Protein AF-A0AB37I533-F1 (afdb_monomer_lite)

Radius of gyration: 27.36 Å; chains: 1; bounding box: 59×25×78 Å

Sequence (127 aa):
MRIVAGSWKIDPAGVNGILTSVGTEQQGLVAALGEGEFEAIFTGIGEAGGLIAEVPKALQALMENQKSNLQAVTNRVAAGTNGVANAVVSYNQGQEAMAGEFQRQMVASASSGDFSYFEANGYKNGL

Secondary structure (DSSP, 8-state):
----TT-----HHHHHHHHHHHHHHHHHHHHHHHSSHHHHHHHHHHTT-GGGTHHHHHHHHHHHHHHHHHHHHHHHHHHHHHHHHHHHHHHHHHHHHHHHHHHHHHHHHHHH---HHHHHHS-TT--

pLDDT: mean 82.14, std 13.62, range [40.28, 97.88]

Structure (mmCIF, N/CA/C/O backbone):
data_AF-A0AB37I533-F1
#
_entry.id   AF-A0AB37I533-F1
#
loop_
_atom_site.group_PDB
_atom_site.id
_atom_site.type_symbol
_atom_site.label_atom_id
_atom_site.label_alt_id
_atom_site.label_comp_id
_atom_site.label_asym_id
_atom_site.label_entity_id
_atom_site.label_seq_id
_atom_site.pdbx_PDB_ins_code
_atom_site.Cartn_x
_atom_site.Cartn_y
_atom_site.Cartn_z
_atom_site.occupancy
_atom_site.B_iso_or_equiv
_atom_site.auth_seq_id
_atom_site.auth_comp_id
_atom_site.auth_asym_id
_atom_site.auth_atom_id
_atom_site.pdbx_PDB_model_num
ATOM 1 N N . MET A 1 1 ? 10.301 -0.879 4.748 1.00 45.38 1 MET A N 1
ATOM 2 C CA . MET A 1 1 ? 11.065 -0.057 3.783 1.00 45.38 1 MET A CA 1
ATOM 3 C C . MET A 1 1 ? 12.530 -0.075 4.189 1.00 45.38 1 MET A C 1
ATOM 5 O O . MET A 1 1 ? 12.904 0.617 5.125 1.00 45.38 1 MET A O 1
ATOM 9 N N . ARG A 1 2 ? 13.345 -0.936 3.571 1.00 40.28 2 ARG A N 1
ATOM 10 C CA . ARG A 1 2 ? 14.785 -0.984 3.845 1.00 40.28 2 ARG A CA 1
ATOM 11 C C . ARG A 1 2 ? 15.470 -0.134 2.781 1.00 40.28 2 ARG A C 1
ATOM 13 O O . ARG A 1 2 ? 15.560 -0.552 1.634 1.00 40.28 2 ARG A O 1
ATOM 20 N N . ILE A 1 3 ? 15.887 1.074 3.149 1.00 41.50 3 ILE A N 1
ATOM 21 C CA . ILE A 1 3 ? 16.767 1.882 2.304 1.00 41.50 3 ILE A CA 1
ATOM 22 C C . ILE A 1 3 ? 18.150 1.233 2.407 1.00 41.50 3 ILE A C 1
ATOM 24 O O . ILE A 1 3 ? 18.857 1.418 3.394 1.00 41.50 3 ILE A O 1
ATOM 28 N N . VAL A 1 4 ? 18.506 0.396 1.438 1.00 48.31 4 VAL A N 1
ATOM 29 C CA . VAL A 1 4 ? 19.895 -0.029 1.233 1.00 48.31 4 VAL A CA 1
ATOM 30 C C . VAL A 1 4 ? 20.565 1.044 0.383 1.00 48.31 4 VAL A C 1
ATOM 32 O O . VAL A 1 4 ? 20.067 1.394 -0.686 1.00 48.31 4 VAL A O 1
ATOM 35 N N . ALA A 1 5 ? 21.651 1.622 0.896 1.00 49.47 5 ALA A N 1
ATOM 36 C CA . ALA A 1 5 ? 22.395 2.680 0.225 1.00 49.47 5 ALA A CA 1
ATOM 37 C C . ALA A 1 5 ? 22.805 2.232 -1.192 1.00 49.47 5 ALA A C 1
ATOM 39 O O . ALA A 1 5 ? 23.536 1.257 -1.338 1.00 49.47 5 ALA A O 1
ATOM 40 N N . GLY A 1 6 ? 22.314 2.936 -2.219 1.00 54.38 6 GLY A N 1
ATOM 41 C CA . GLY A 1 6 ? 22.810 2.826 -3.596 1.00 54.38 6 GLY A CA 1
ATOM 42 C C . GLY A 1 6 ? 21.766 2.677 -4.707 1.00 54.38 6 GLY A C 1
ATOM 43 O O . GLY A 1 6 ? 22.053 3.072 -5.829 1.00 54.38 6 GLY A O 1
ATOM 44 N N . SER A 1 7 ? 20.549 2.183 -4.450 1.00 60.09 7 SER A N 1
ATOM 45 C CA . SER A 1 7 ? 19.495 2.193 -5.482 1.00 60.09 7 SER A CA 1
ATOM 46 C C . SER A 1 7 ? 18.096 2.267 -4.876 1.00 60.09 7 SER A C 1
ATOM 48 O O . SER A 1 7 ? 17.754 1.530 -3.951 1.00 60.09 7 SER A O 1
ATOM 50 N N . TRP A 1 8 ? 17.276 3.185 -5.389 1.00 64.56 8 TRP A N 1
ATOM 51 C CA . TRP A 1 8 ? 15.850 3.228 -5.081 1.00 64.56 8 TRP A CA 1
ATOM 52 C C . TRP A 1 8 ? 15.154 2.117 -5.866 1.00 64.56 8 TRP A C 1
ATOM 54 O O . TRP A 1 8 ? 14.865 2.271 -7.050 1.00 64.56 8 TRP A O 1
ATOM 64 N N . LYS A 1 9 ? 14.901 0.988 -5.201 1.00 78.31 9 LYS A N 1
ATOM 65 C CA . LYS A 1 9 ? 14.130 -0.128 -5.749 1.00 78.31 9 LYS A CA 1
ATOM 66 C C . LYS A 1 9 ? 13.001 -0.492 -4.796 1.00 78.31 9 LYS A C 1
ATOM 68 O O . LYS A 1 9 ? 13.224 -0.668 -3.599 1.00 78.31 9 LYS A O 1
ATOM 73 N N . ILE A 1 10 ? 11.793 -0.625 -5.336 1.00 84.12 10 ILE A N 1
ATOM 74 C CA . ILE A 1 10 ? 10.667 -1.204 -4.604 1.00 84.12 10 ILE A CA 1
ATOM 75 C C . ILE A 1 10 ? 10.838 -2.726 -4.595 1.00 84.12 10 ILE A C 1
ATOM 77 O O . ILE A 1 10 ? 11.074 -3.323 -5.641 1.00 84.12 10 ILE A O 1
ATOM 81 N N . ASP A 1 11 ? 10.718 -3.343 -3.419 1.00 87.94 11 ASP A N 1
ATOM 82 C CA . ASP A 1 11 ? 10.577 -4.792 -3.250 1.00 87.94 11 ASP A CA 1
ATOM 83 C C . ASP A 1 11 ? 9.077 -5.143 -3.206 1.00 87.94 11 ASP A C 1
ATOM 85 O O . ASP A 1 11 ? 8.437 -4.914 -2.173 1.00 87.94 11 ASP A O 1
ATOM 89 N N . PRO A 1 12 ? 8.484 -5.668 -4.298 1.00 86.88 12 PRO A N 1
ATOM 90 C CA . PRO A 1 12 ? 7.048 -5.925 -4.345 1.00 86.88 12 PRO A CA 1
ATOM 91 C C . PRO A 1 12 ? 6.611 -7.005 -3.352 1.00 86.88 12 PRO A C 1
ATOM 93 O O . PRO A 1 12 ? 5.528 -6.902 -2.780 1.00 86.88 12 PRO A O 1
ATOM 96 N N . ALA A 1 13 ? 7.453 -8.015 -3.110 1.00 86.19 13 ALA A N 1
ATOM 97 C CA . ALA A 1 13 ? 7.137 -9.098 -2.185 1.00 86.19 13 ALA A CA 1
ATOM 98 C C . ALA A 1 13 ? 7.139 -8.588 -0.739 1.00 86.19 13 ALA A C 1
ATOM 100 O O . ALA A 1 13 ? 6.197 -8.845 0.014 1.00 86.19 13 ALA A O 1
ATOM 101 N N . GLY A 1 14 ? 8.151 -7.793 -0.378 1.00 88.06 14 GLY A N 1
ATOM 102 C CA . GLY A 1 14 ? 8.221 -7.128 0.920 1.00 88.06 14 GLY A CA 1
ATOM 103 C C . GLY A 1 14 ? 7.049 -6.174 1.162 1.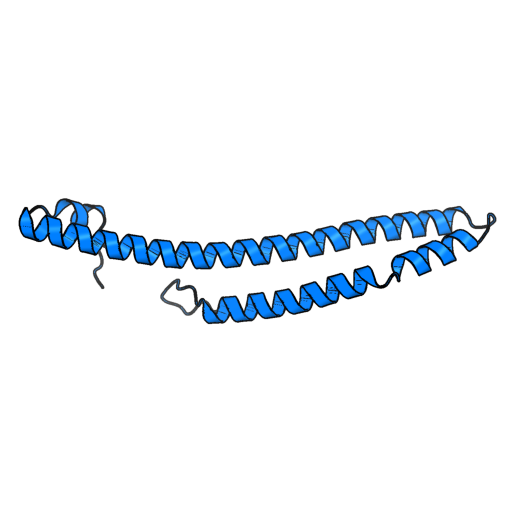00 88.06 14 GLY A C 1
ATOM 104 O O . GLY A 1 14 ? 6.472 -6.177 2.250 1.00 88.06 14 GLY A O 1
ATOM 105 N N . VAL A 1 15 ? 6.643 -5.393 0.153 1.00 91.12 15 VAL A N 1
ATOM 106 C CA . VAL A 1 15 ? 5.457 -4.526 0.262 1.00 91.12 15 VAL A CA 1
ATOM 107 C C . VAL A 1 15 ? 4.182 -5.353 0.424 1.00 91.12 15 VAL A C 1
ATOM 109 O O . VAL A 1 15 ? 3.390 -5.051 1.311 1.00 91.12 15 VAL A O 1
ATOM 112 N N . ASN A 1 16 ? 3.998 -6.419 -0.357 1.00 90.00 16 ASN A N 1
ATOM 113 C CA . ASN A 1 16 ? 2.825 -7.285 -0.238 1.00 90.00 16 ASN A CA 1
ATOM 114 C C . ASN A 1 16 ? 2.700 -7.914 1.161 1.00 90.00 16 ASN A C 1
ATOM 116 O O . ASN A 1 16 ? 1.607 -7.959 1.724 1.00 90.00 16 ASN A O 1
ATOM 120 N N . GLY A 1 17 ? 3.820 -8.341 1.754 1.00 91.31 17 GLY A N 1
ATOM 121 C CA . GLY A 1 17 ? 3.844 -8.853 3.127 1.00 91.31 17 GLY A CA 1
ATOM 122 C C . GLY A 1 17 ? 3.363 -7.819 4.149 1.00 91.31 17 GLY A C 1
ATOM 123 O O . GLY A 1 17 ? 2.524 -8.126 4.993 1.00 91.31 17 GLY A O 1
ATOM 124 N N . ILE A 1 18 ? 3.826 -6.570 4.028 1.00 93.62 18 ILE A N 1
ATOM 125 C CA . ILE A 1 18 ? 3.378 -5.466 4.890 1.00 93.62 18 ILE A CA 1
ATOM 126 C C . ILE A 1 18 ? 1.883 -5.192 4.691 1.00 93.62 18 ILE A C 1
ATOM 128 O O . ILE A 1 18 ? 1.148 -5.117 5.671 1.00 93.62 18 ILE A O 1
ATOM 132 N N . LEU A 1 19 ? 1.417 -5.072 3.443 1.00 92.62 19 LEU A N 1
ATOM 133 C CA . LEU A 1 19 ? 0.008 -4.788 3.146 1.00 92.62 19 LEU A CA 1
ATOM 134 C C . LEU A 1 19 ? -0.921 -5.902 3.643 1.00 92.62 19 LEU A C 1
ATOM 136 O O . LEU A 1 19 ? -2.008 -5.612 4.134 1.00 92.62 19 LEU A O 1
ATOM 140 N N . THR A 1 20 ? -0.476 -7.158 3.581 1.00 92.62 20 THR A N 1
ATOM 141 C CA . THR A 1 20 ? -1.211 -8.301 4.140 1.00 92.62 20 THR A CA 1
ATOM 142 C C . THR A 1 20 ? -1.340 -8.179 5.659 1.00 92.62 20 THR A C 1
ATOM 144 O O . THR A 1 20 ? -2.439 -8.315 6.188 1.00 92.62 20 THR A O 1
ATOM 147 N N . SER A 1 21 ? -0.245 -7.864 6.361 1.00 93.50 21 SER A N 1
ATOM 148 C CA . SER A 1 21 ? -0.263 -7.659 7.819 1.00 93.50 21 SER A CA 1
ATOM 149 C C . SER A 1 21 ? -1.207 -6.525 8.222 1.00 93.50 21 SER A C 1
ATOM 151 O O . SER A 1 21 ? -2.038 -6.697 9.109 1.00 93.50 21 SER A O 1
ATOM 153 N N . VAL A 1 22 ? -1.126 -5.388 7.522 1.00 92.75 22 VAL A N 1
ATOM 154 C CA . VAL A 1 22 ? -2.010 -4.235 7.748 1.00 92.75 22 VAL A CA 1
ATOM 155 C C . VAL A 1 22 ? -3.471 -4.604 7.487 1.00 92.75 22 VAL A C 1
ATOM 157 O O . VAL A 1 22 ? -4.345 -4.189 8.241 1.00 92.75 22 VAL A O 1
ATOM 160 N N . GLY A 1 23 ? -3.752 -5.407 6.456 1.00 89.50 23 GLY A N 1
ATOM 161 C CA . GLY A 1 23 ? -5.099 -5.904 6.174 1.00 89.50 23 GLY A CA 1
ATOM 162 C C . GLY A 1 23 ? -5.669 -6.750 7.316 1.00 89.50 23 GLY A C 1
ATOM 163 O O . GLY A 1 23 ? -6.816 -6.547 7.708 1.00 89.50 23 GLY A O 1
ATOM 164 N N . THR A 1 24 ? -4.865 -7.643 7.897 1.00 92.12 24 THR A N 1
ATOM 165 C CA . THR A 1 24 ? -5.264 -8.443 9.068 1.00 92.12 24 THR A CA 1
ATOM 166 C C . THR A 1 24 ? -5.555 -7.562 10.285 1.00 92.12 24 THR A C 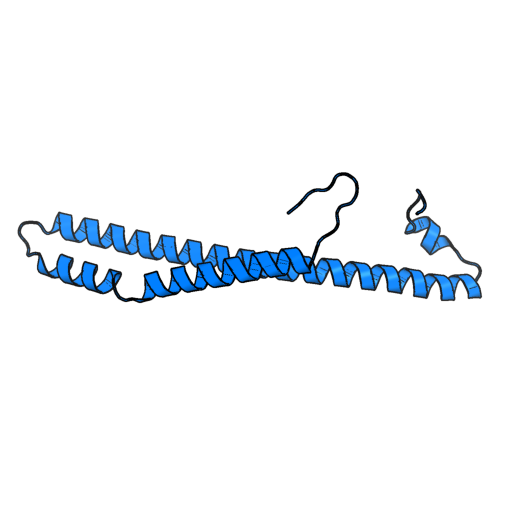1
ATOM 168 O O . THR A 1 24 ? -6.588 -7.724 10.933 1.00 92.12 24 THR A O 1
ATOM 171 N N . GLU A 1 25 ? -4.687 -6.591 10.581 1.00 91.62 25 GLU A N 1
ATOM 172 C CA . GLU A 1 25 ? -4.899 -5.647 11.688 1.00 91.62 25 GLU A CA 1
ATOM 173 C C . GLU A 1 25 ? -6.147 -4.781 11.471 1.00 91.62 25 GLU A C 1
ATOM 175 O O . GLU A 1 25 ? -6.927 -4.565 12.398 1.00 91.62 25 GLU A O 1
ATOM 180 N N . GLN A 1 26 ? -6.385 -4.334 10.234 1.00 87.31 26 GLN A N 1
ATOM 181 C CA . GLN A 1 26 ? -7.579 -3.578 9.870 1.00 87.31 26 GLN A CA 1
ATOM 182 C C . GLN A 1 26 ? -8.857 -4.398 10.082 1.00 87.31 26 GLN A C 1
ATOM 184 O O . GLN A 1 26 ? -9.838 -3.864 10.596 1.00 87.31 26 GLN A O 1
ATOM 189 N N . GLN A 1 27 ? -8.858 -5.681 9.713 1.00 87.81 27 GLN A N 1
ATOM 190 C CA . GLN A 1 27 ? -9.995 -6.571 9.965 1.00 87.81 27 GLN A CA 1
ATOM 191 C C . GLN A 1 27 ? -10.258 -6.732 11.463 1.00 87.81 27 GLN A C 1
ATOM 193 O O . GLN A 1 27 ? -11.410 -6.636 11.881 1.00 87.81 27 GLN A O 1
ATOM 198 N N . GLY A 1 28 ? -9.203 -6.900 12.267 1.00 86.94 28 GLY A N 1
ATOM 199 C CA . GLY A 1 28 ? -9.316 -6.953 13.725 1.00 86.94 28 GLY A CA 1
ATOM 200 C C . GLY A 1 28 ? -9.915 -5.673 14.313 1.00 86.94 28 GLY A C 1
ATOM 201 O O . GLY A 1 28 ? -10.829 -5.741 15.130 1.00 86.94 28 GLY A O 1
ATOM 202 N N . LEU A 1 29 ? -9.467 -4.504 13.842 1.00 83.94 29 LEU A N 1
ATOM 203 C CA . LEU A 1 29 ? -10.027 -3.217 14.257 1.00 83.94 29 LEU A CA 1
ATOM 204 C C . LEU A 1 29 ? -11.510 -3.092 13.878 1.00 83.94 29 LEU A C 1
ATOM 206 O O . LEU A 1 29 ? -12.320 -2.694 14.706 1.00 83.94 29 LEU A O 1
ATOM 210 N N . VAL A 1 30 ? -11.882 -3.437 12.644 1.00 82.50 30 VAL A N 1
ATOM 211 C CA . VAL A 1 30 ? -13.280 -3.367 12.187 1.00 82.50 30 VAL A CA 1
ATOM 212 C C . VAL A 1 30 ? -14.175 -4.323 12.976 1.00 82.50 30 VAL A C 1
ATOM 214 O O . VAL A 1 30 ? -15.287 -3.938 13.331 1.00 82.50 30 VAL A O 1
ATOM 217 N N . ALA A 1 31 ? -13.697 -5.533 13.278 1.00 83.62 31 ALA A N 1
ATOM 218 C CA . ALA A 1 31 ? -14.424 -6.496 14.099 1.00 83.62 31 ALA A CA 1
ATOM 219 C C . ALA A 1 31 ? -14.677 -5.946 15.509 1.00 83.62 31 ALA A C 1
ATOM 221 O O . ALA A 1 31 ? -15.830 -5.877 15.925 1.00 83.62 31 ALA A O 1
ATOM 222 N N . ALA A 1 32 ? -13.637 -5.434 16.179 1.00 79.81 32 ALA A N 1
ATOM 223 C CA . ALA A 1 32 ? -13.763 -4.828 17.507 1.00 79.81 32 ALA A CA 1
ATOM 224 C C . ALA A 1 32 ? -14.759 -3.650 17.527 1.00 79.81 32 ALA A C 1
ATOM 226 O O . ALA A 1 32 ? -15.541 -3.501 18.458 1.00 79.81 32 ALA A O 1
ATOM 227 N N . LEU A 1 33 ? -14.795 -2.831 16.470 1.00 75.12 33 LEU A N 1
ATOM 228 C CA . LEU A 1 33 ? -15.772 -1.740 16.346 1.00 75.12 33 LEU A CA 1
ATOM 229 C C . LEU A 1 33 ? -17.205 -2.223 16.058 1.00 75.12 33 LEU A C 1
ATOM 231 O O . LEU A 1 33 ? -18.157 -1.478 16.298 1.00 75.12 33 LEU A O 1
ATOM 235 N N . GLY A 1 34 ? -17.356 -3.418 15.486 1.00 70.44 34 GLY A N 1
ATOM 236 C CA . GLY A 1 34 ? -18.626 -3.988 15.038 1.00 70.44 34 GLY A CA 1
ATOM 237 C C . GLY A 1 34 ? -19.357 -4.837 16.080 1.00 70.44 34 GLY A C 1
ATOM 238 O O . GLY A 1 34 ? -20.547 -5.081 15.907 1.00 70.44 34 GLY A O 1
ATOM 239 N N . GLU A 1 35 ? -18.700 -5.253 17.166 1.00 66.12 35 GLU A N 1
ATOM 240 C CA . GLU A 1 35 ? -19.247 -6.173 18.185 1.00 66.12 35 GLU A CA 1
ATOM 241 C C . GLU A 1 35 ? -20.350 -5.578 19.087 1.00 66.12 35 GLU A C 1
ATOM 243 O O . GLU A 1 35 ? -20.711 -6.153 20.110 1.00 66.12 35 GLU A O 1
ATOM 248 N N . GLY A 1 36 ? -20.934 -4.432 18.728 1.00 63.50 36 GLY A N 1
ATOM 249 C CA . GLY A 1 36 ? -22.028 -3.833 19.497 1.00 63.50 36 GLY A CA 1
ATOM 250 C C . GLY A 1 36 ? -21.607 -3.298 20.872 1.00 63.50 36 GLY A C 1
ATOM 251 O O . GLY A 1 36 ? -22.462 -2.827 21.618 1.00 63.50 36 GLY A O 1
ATOM 252 N N . GLU A 1 37 ? -20.307 -3.293 21.204 1.00 65.75 37 GLU A N 1
ATOM 253 C CA . GLU A 1 37 ? -19.783 -2.738 22.463 1.00 65.75 37 GLU A CA 1
ATOM 254 C C . GLU A 1 37 ? -20.233 -1.290 22.665 1.00 65.75 37 GLU A C 1
ATOM 256 O O . GLU A 1 37 ? -20.684 -0.912 23.746 1.00 65.75 37 GLU A O 1
ATOM 261 N N . PHE A 1 38 ? -20.199 -0.488 21.597 1.00 68.00 38 PHE A N 1
ATOM 262 C CA . PHE A 1 38 ? -20.718 0.872 21.646 1.00 68.00 38 PHE A CA 1
ATOM 263 C C . PHE A 1 38 ? -22.212 0.889 21.974 1.00 68.00 38 PHE A C 1
ATOM 265 O O . PHE A 1 38 ? -22.619 1.656 22.838 1.00 68.00 38 PHE A O 1
ATOM 272 N N . GLU A 1 39 ? -23.032 0.048 21.341 1.00 69.19 39 GLU A N 1
ATOM 273 C CA . GLU A 1 39 ? -24.484 0.014 21.571 1.00 69.19 39 GLU A CA 1
ATOM 274 C C . GLU A 1 39 ? -24.842 -0.402 23.002 1.00 69.19 39 GLU A C 1
ATOM 276 O O . GLU A 1 39 ? -25.735 0.195 23.609 1.00 69.19 39 GLU A O 1
ATOM 281 N N . ALA A 1 40 ? -24.111 -1.359 23.578 1.00 72.31 40 ALA A N 1
ATOM 282 C CA . ALA A 1 40 ? -24.268 -1.753 24.975 1.00 72.31 40 ALA A CA 1
ATOM 283 C C . ALA A 1 40 ? -23.938 -0.593 25.931 1.00 72.31 40 ALA A C 1
ATOM 285 O O . ALA A 1 40 ? -24.698 -0.318 26.863 1.00 72.31 40 ALA A O 1
ATOM 286 N N . ILE A 1 41 ? -22.852 0.139 25.658 1.00 69.06 41 ILE A N 1
ATOM 287 C CA . ILE A 1 41 ? -22.475 1.344 26.409 1.00 69.06 41 ILE A CA 1
ATOM 288 C C . ILE A 1 41 ? -23.556 2.429 26.264 1.00 69.06 41 ILE A C 1
ATOM 290 O O . ILE A 1 41 ? -24.001 2.981 27.269 1.00 69.06 41 ILE A O 1
ATOM 294 N N . PHE A 1 42 ? -24.034 2.708 25.044 1.00 68.62 42 PHE A N 1
ATOM 295 C CA . PHE A 1 42 ? -25.107 3.680 24.782 1.00 68.62 42 PHE A CA 1
ATOM 296 C C . PHE A 1 42 ? -26.388 3.343 25.552 1.00 68.62 42 PHE A C 1
ATOM 298 O O . PHE A 1 42 ? -27.003 4.231 26.144 1.00 68.62 42 PHE A O 1
ATOM 305 N N . THR A 1 43 ? -26.766 2.066 25.569 1.00 74.12 43 THR A N 1
ATOM 306 C CA . THR A 1 43 ? -27.969 1.587 26.256 1.00 74.12 43 THR A CA 1
ATOM 307 C C . THR A 1 43 ? -27.848 1.784 27.767 1.00 74.12 43 THR A C 1
ATOM 309 O O . THR A 1 43 ? -28.702 2.436 28.364 1.00 74.12 43 THR A O 1
ATOM 312 N N . GLY A 1 44 ? -26.743 1.340 28.380 1.00 72.06 44 GLY A N 1
ATOM 313 C CA . GLY A 1 44 ? -26.533 1.487 29.826 1.00 72.06 44 GLY A CA 1
ATOM 314 C C . GLY A 1 44 ? -26.450 2.947 30.295 1.00 72.06 44 GLY A C 1
ATOM 315 O O . GLY A 1 44 ? -26.869 3.274 31.402 1.00 72.06 44 GLY A O 1
ATOM 316 N N . ILE A 1 45 ? -25.957 3.850 29.442 1.00 70.94 45 ILE A N 1
ATOM 317 C CA . ILE A 1 45 ? -25.923 5.293 29.720 1.00 70.94 45 ILE A CA 1
ATOM 318 C C . ILE A 1 45 ? -27.327 5.909 29.672 1.00 70.94 45 ILE A C 1
ATOM 320 O O . ILE A 1 45 ? -27.670 6.720 30.535 1.00 70.94 45 ILE A O 1
ATOM 324 N N . GLY A 1 46 ? -28.140 5.533 28.680 1.00 66.25 46 GLY A N 1
ATOM 325 C CA . GLY A 1 46 ? -29.511 6.029 28.529 1.00 66.25 46 GLY A CA 1
ATOM 326 C C . GLY A 1 46 ? -30.427 5.646 29.696 1.00 66.25 46 GLY A C 1
ATOM 327 O O . GLY A 1 46 ? -31.344 6.393 30.035 1.00 66.25 46 GLY A O 1
ATOM 328 N N . GLU A 1 47 ? -30.143 4.523 30.357 1.00 70.81 47 GLU A N 1
ATOM 329 C CA . GLU A 1 47 ? -30.903 4.019 31.506 1.00 70.81 47 GLU A CA 1
ATOM 330 C C . GLU A 1 47 ? -30.594 4.742 32.833 1.00 70.81 47 GLU A C 1
ATOM 332 O O . GLU A 1 47 ? -31.353 4.608 33.793 1.00 70.81 47 GLU A O 1
ATOM 337 N N . ALA A 1 48 ? -29.534 5.560 32.908 1.00 65.25 48 ALA A N 1
ATOM 338 C CA . ALA A 1 48 ? -29.034 6.137 34.165 1.00 65.25 48 ALA A CA 1
ATOM 339 C C . ALA A 1 48 ? -29.947 7.190 34.850 1.00 65.25 48 ALA A C 1
ATOM 341 O O . ALA A 1 48 ? -29.644 7.638 35.956 1.00 65.25 48 ALA A O 1
ATOM 342 N N . GLY A 1 49 ? -31.089 7.561 34.264 1.00 62.81 49 GLY A N 1
ATOM 343 C CA . GLY A 1 49 ? -32.103 8.411 34.907 1.00 62.81 49 GLY A CA 1
ATOM 344 C C . GLY A 1 49 ? -31.738 9.902 35.064 1.00 62.81 49 GLY A C 1
ATOM 345 O O . GLY A 1 49 ? -30.586 10.328 34.999 1.00 62.81 49 GLY A O 1
ATOM 346 N N . GLY A 1 50 ? -32.762 10.741 35.270 1.00 61.03 50 GLY A N 1
ATOM 347 C CA . GLY A 1 50 ? -32.682 12.203 35.098 1.00 61.03 50 GLY A CA 1
ATOM 348 C C . GLY A 1 50 ? -31.867 13.004 36.126 1.00 61.03 50 GLY A C 1
ATOM 349 O O . GLY A 1 50 ? -31.545 14.157 35.853 1.00 61.03 50 GLY A O 1
ATOM 350 N N . LEU A 1 51 ? -31.497 12.436 37.283 1.00 57.91 51 LEU A N 1
ATOM 351 C CA . LEU A 1 51 ? -30.790 13.176 38.348 1.00 57.91 51 LEU A CA 1
ATOM 352 C C . LEU A 1 51 ? -29.321 13.506 38.008 1.00 57.91 51 LEU A C 1
ATOM 354 O O . LEU A 1 51 ? -28.723 14.364 38.651 1.00 57.91 51 LEU A O 1
ATOM 358 N N . ILE A 1 52 ? -28.752 12.832 37.004 1.00 59.84 52 ILE A N 1
ATOM 359 C CA . ILE A 1 52 ? -27.355 12.964 36.556 1.00 59.84 52 ILE A CA 1
ATOM 360 C C . ILE A 1 52 ? 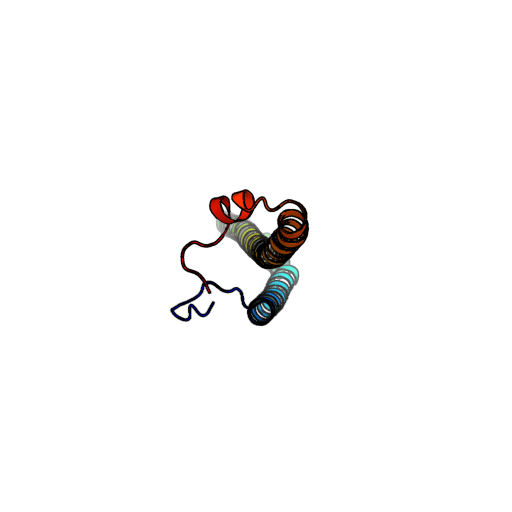-27.245 13.295 35.060 1.00 59.84 52 ILE A C 1
ATOM 362 O O . ILE A 1 52 ? -26.144 13.251 34.528 1.00 59.84 52 ILE A O 1
ATOM 366 N N . ALA A 1 53 ? -28.351 13.663 34.397 1.00 68.12 53 ALA A N 1
ATOM 367 C CA . ALA A 1 53 ? -28.545 13.676 32.936 1.00 68.12 53 ALA A CA 1
ATOM 368 C C . ALA A 1 53 ? -27.420 14.296 32.077 1.00 68.12 53 ALA A C 1
ATOM 370 O O . ALA A 1 53 ? -27.181 13.838 30.958 1.00 68.12 53 ALA A O 1
ATOM 371 N N . GLU A 1 54 ? -26.691 15.290 32.585 1.00 77.38 54 GLU A N 1
ATOM 372 C CA . GLU A 1 54 ? -25.577 15.906 31.854 1.00 77.38 54 GLU A CA 1
ATOM 373 C C . GLU A 1 54 ? -24.348 14.988 31.723 1.00 77.38 54 GLU A C 1
ATOM 375 O O . GLU A 1 54 ? -23.646 15.050 30.714 1.00 77.38 54 GLU A O 1
ATOM 380 N N . VAL A 1 55 ? -24.098 14.090 32.686 1.00 77.69 55 VAL A N 1
ATOM 381 C CA . VAL A 1 55 ? -22.983 13.124 32.618 1.00 77.69 55 VAL A CA 1
ATOM 382 C C . VAL A 1 55 ? -23.240 12.049 31.549 1.00 77.69 55 VAL A C 1
ATOM 384 O O . VAL A 1 55 ? -22.380 11.887 30.680 1.00 77.69 55 VAL A O 1
ATOM 387 N N . PRO A 1 56 ? -24.409 11.369 31.517 1.00 73.88 56 PRO A N 1
ATOM 388 C CA . PRO A 1 56 ? -24.808 10.509 30.410 1.00 73.88 56 PRO A CA 1
ATOM 389 C C . PRO A 1 56 ? -24.704 11.185 29.044 1.00 73.88 56 PRO A C 1
ATOM 391 O O . PRO A 1 56 ? -24.139 10.615 28.118 1.00 73.88 56 PRO A O 1
ATOM 394 N N . LYS A 1 57 ? -25.168 12.433 28.924 1.00 76.75 57 LYS A N 1
ATOM 395 C CA . LYS A 1 57 ? -25.121 13.199 27.673 1.00 76.75 57 LYS A CA 1
ATOM 396 C C . LYS A 1 57 ? -23.692 13.503 27.213 1.00 76.75 57 LYS A C 1
ATOM 398 O O . LYS A 1 57 ? -23.378 13.344 26.034 1.00 76.75 57 LYS A O 1
ATOM 403 N N . ALA A 1 58 ? -22.812 13.913 28.127 1.00 82.31 58 ALA A N 1
ATOM 404 C CA . ALA A 1 58 ? -21.404 14.147 27.814 1.00 82.31 58 ALA A CA 1
ATOM 405 C C . ALA A 1 58 ? -20.691 12.851 27.396 1.00 82.31 58 ALA A C 1
ATOM 407 O O . ALA A 1 58 ? -19.904 12.855 26.448 1.00 82.31 58 ALA A O 1
ATOM 408 N N . LEU A 1 59 ? -20.996 11.735 28.064 1.00 79.31 59 LEU A N 1
ATOM 409 C CA . LEU A 1 59 ? -20.443 10.430 27.717 1.00 79.31 59 LEU A CA 1
ATOM 410 C C . LEU A 1 59 ? -20.960 9.947 26.355 1.00 79.31 59 LEU A C 1
ATOM 412 O O . LEU A 1 59 ? -20.178 9.443 25.553 1.00 79.31 59 LEU A O 1
ATOM 416 N N . GLN A 1 60 ? -22.235 10.192 26.049 1.00 76.56 60 GLN A N 1
ATOM 417 C CA . GLN A 1 60 ? -22.827 9.912 24.744 1.00 76.56 60 GLN A CA 1
ATOM 418 C C . GLN A 1 60 ? -22.098 10.668 23.620 1.00 76.56 60 GLN A C 1
ATOM 420 O O . GLN A 1 60 ? -21.625 10.055 22.664 1.00 76.56 60 GLN A O 1
ATOM 425 N N . ALA A 1 61 ? -21.900 11.980 23.785 1.00 83.25 61 ALA A N 1
ATOM 426 C CA . ALA A 1 61 ? -21.167 12.807 22.825 1.00 83.25 61 ALA A CA 1
ATOM 427 C C . ALA A 1 61 ? -19.686 12.398 22.686 1.00 83.25 61 ALA A C 1
ATOM 429 O O . ALA A 1 61 ? -19.117 12.448 21.593 1.00 83.25 61 ALA A O 1
ATOM 430 N N . LEU A 1 62 ? -19.036 11.980 23.779 1.00 83.88 62 LEU A N 1
ATOM 431 C CA . LEU A 1 62 ? -17.677 11.438 23.725 1.00 83.88 62 LEU A CA 1
ATOM 432 C C . LEU A 1 62 ? -17.637 10.162 22.877 1.00 83.88 62 LEU A C 1
ATOM 434 O O . LEU A 1 62 ? -16.772 10.039 22.014 1.00 83.88 62 LEU A O 1
ATOM 438 N N . MET A 1 63 ? -18.572 9.237 23.094 1.00 78.94 63 MET A N 1
ATOM 439 C CA . MET A 1 63 ? -18.638 7.974 22.355 1.00 78.94 63 MET A CA 1
ATOM 440 C C . MET A 1 63 ? -18.926 8.180 20.865 1.00 78.94 63 MET A C 1
ATOM 442 O O . MET A 1 63 ? -18.271 7.553 20.033 1.00 78.94 63 MET A O 1
ATOM 446 N N . GLU A 1 64 ? -19.818 9.104 20.500 1.00 81.38 64 GLU A N 1
ATOM 447 C CA . GLU A 1 64 ? -20.050 9.482 19.096 1.00 81.38 64 GLU A CA 1
ATOM 448 C C . GLU A 1 64 ? -18.782 10.035 18.431 1.00 81.38 64 GLU A C 1
ATOM 450 O O . GLU A 1 64 ? -18.420 9.624 17.323 1.00 81.38 64 GLU A O 1
ATOM 455 N N . ASN A 1 65 ? -18.053 10.910 19.131 1.00 85.75 65 ASN A N 1
ATOM 456 C CA . ASN A 1 65 ? -16.770 11.421 18.650 1.00 85.75 65 ASN A CA 1
ATOM 457 C C . ASN A 1 65 ? -15.729 10.305 18.494 1.00 85.75 65 ASN A C 1
ATOM 459 O O . ASN A 1 65 ? -15.013 10.275 17.493 1.00 85.75 65 ASN A O 1
ATOM 463 N N . GLN A 1 66 ? -15.650 9.365 19.441 1.00 84.69 66 GLN A N 1
ATOM 464 C CA . GLN A 1 66 ? -14.731 8.229 19.330 1.00 84.69 66 GLN A CA 1
ATOM 465 C C . GLN A 1 66 ? -15.087 7.327 18.148 1.00 84.69 66 GLN A C 1
ATOM 467 O O . GLN A 1 66 ? -14.196 6.959 17.384 1.00 84.69 66 GLN A O 1
ATOM 472 N N . LYS A 1 67 ? -16.374 7.049 17.920 1.00 81.81 67 LYS A N 1
ATOM 473 C CA . LYS A 1 67 ? -16.835 6.299 16.745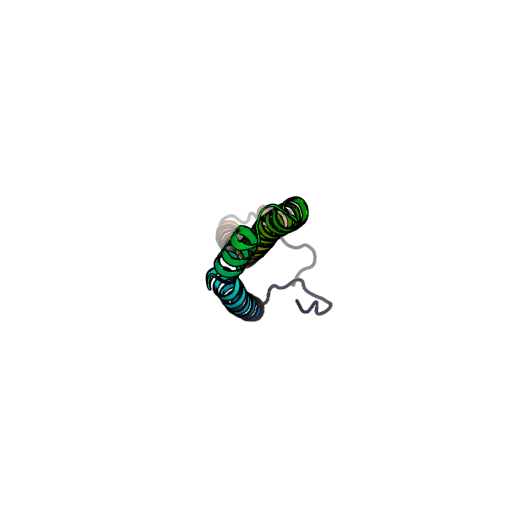 1.00 81.81 67 LYS A CA 1
ATOM 474 C C . LYS A 1 67 ? -16.394 6.974 15.444 1.00 81.81 67 LYS A C 1
ATOM 476 O O . LYS A 1 67 ? -15.813 6.314 14.584 1.00 81.81 67 LYS A O 1
ATOM 481 N N . SER A 1 68 ? -16.599 8.287 15.325 1.00 85.62 68 SER A N 1
ATOM 482 C CA . SER A 1 68 ? -16.159 9.070 14.161 1.00 85.62 68 SER A CA 1
ATOM 483 C C . SER A 1 68 ? -14.637 9.019 13.966 1.00 85.62 68 SER A C 1
ATOM 485 O O . SER A 1 68 ? -14.145 8.760 12.864 1.00 85.62 68 SER A O 1
ATOM 487 N N . ASN A 1 69 ? -13.867 9.174 15.047 1.00 88.62 69 ASN A N 1
ATOM 488 C CA . ASN A 1 69 ? -12.406 9.098 15.001 1.00 88.62 69 ASN A CA 1
ATOM 489 C C . ASN A 1 69 ? -11.910 7.717 14.549 1.00 88.62 69 ASN A C 1
ATOM 491 O O . ASN A 1 69 ? -11.014 7.628 13.709 1.00 88.62 69 ASN A O 1
ATOM 495 N N . LEU A 1 70 ? -12.506 6.640 15.063 1.00 86.00 70 LEU A N 1
ATOM 496 C CA . LEU A 1 70 ? -12.137 5.262 14.726 1.00 86.00 70 LEU A CA 1
ATOM 497 C C . LEU A 1 70 ? -12.509 4.910 13.277 1.00 86.00 70 LEU A C 1
ATOM 499 O O . LEU A 1 70 ? -11.728 4.268 12.567 1.00 86.00 70 LEU A O 1
ATOM 503 N N . GLN A 1 71 ? -13.642 5.416 12.785 1.00 84.38 71 GLN A N 1
ATOM 504 C CA . GLN A 1 71 ? -13.993 5.348 11.365 1.00 84.38 71 GLN A CA 1
ATOM 505 C C . GLN A 1 71 ? -12.974 6.098 10.497 1.00 84.38 71 GLN A C 1
ATOM 507 O O . GLN A 1 71 ? -12.511 5.568 9.486 1.00 84.38 71 GLN A O 1
ATOM 512 N N . ALA A 1 72 ? -12.554 7.299 10.904 1.00 88.75 72 ALA A N 1
ATOM 513 C CA . ALA A 1 72 ? -11.537 8.059 10.181 1.00 88.75 72 ALA A CA 1
ATOM 514 C C . ALA A 1 72 ? -10.180 7.332 10.140 1.00 88.75 72 ALA A C 1
ATOM 516 O O . ALA A 1 72 ? -9.508 7.348 9.107 1.00 88.75 72 ALA A O 1
ATOM 517 N N . VAL A 1 73 ? -9.780 6.663 11.227 1.00 89.62 73 VAL A N 1
ATOM 518 C CA . VAL A 1 73 ? -8.582 5.804 11.257 1.00 89.62 73 VAL A CA 1
ATOM 519 C C . VAL A 1 73 ? -8.724 4.646 10.270 1.00 89.62 73 VAL A C 1
ATOM 521 O O . VAL A 1 73 ? -7.842 4.455 9.434 1.00 89.62 73 VAL A O 1
ATOM 524 N N . THR A 1 74 ? -9.854 3.938 10.295 1.00 86.94 74 THR A N 1
ATOM 525 C CA . THR A 1 74 ? -10.131 2.822 9.374 1.00 86.94 74 THR A CA 1
ATOM 526 C C . THR A 1 74 ? -10.053 3.266 7.910 1.00 86.94 74 THR A C 1
ATOM 528 O O . THR A 1 74 ? -9.421 2.598 7.089 1.00 86.94 74 THR A O 1
ATOM 531 N N . ASN A 1 75 ? -10.614 4.436 7.588 1.00 88.00 75 ASN A N 1
ATOM 532 C CA . ASN A 1 75 ? -10.560 5.019 6.247 1.00 88.00 75 ASN A CA 1
ATOM 533 C C . ASN A 1 75 ? -9.131 5.377 5.822 1.00 88.00 75 ASN A C 1
ATOM 535 O O . ASN A 1 75 ? -8.749 5.132 4.679 1.00 88.00 75 ASN A O 1
ATOM 539 N N . ARG A 1 76 ? -8.317 5.933 6.730 1.00 92.19 76 ARG A N 1
ATOM 540 C CA . ARG A 1 76 ? -6.906 6.247 6.450 1.00 92.19 76 ARG A CA 1
ATOM 541 C C . ARG A 1 76 ? -6.087 4.991 6.184 1.00 92.19 76 ARG A C 1
ATOM 543 O O . ARG A 1 76 ? -5.291 4.999 5.250 1.00 92.19 76 ARG A O 1
ATOM 550 N N . VAL A 1 77 ? -6.300 3.926 6.959 1.00 90.94 77 VAL A N 1
ATOM 551 C CA . VAL A 1 77 ? -5.644 2.630 6.727 1.00 90.94 77 VAL A CA 1
ATOM 552 C C . VAL A 1 77 ? -6.032 2.091 5.350 1.00 90.94 77 VAL A C 1
ATOM 554 O O . VAL A 1 77 ? -5.150 1.797 4.549 1.00 90.94 77 VAL A O 1
ATOM 557 N N . ALA A 1 78 ? -7.328 2.072 5.016 1.00 87.38 78 ALA A N 1
ATOM 558 C CA . ALA A 1 78 ? -7.800 1.633 3.701 1.00 87.38 78 ALA A CA 1
ATOM 559 C C . ALA A 1 78 ? -7.182 2.448 2.550 1.00 87.38 78 ALA A C 1
ATOM 561 O O . ALA A 1 78 ? -6.700 1.880 1.567 1.00 87.38 78 ALA A O 1
ATOM 562 N N . ALA A 1 79 ? -7.179 3.777 2.666 1.00 92.12 79 ALA A N 1
ATOM 563 C CA . ALA A 1 79 ? -6.607 4.666 1.660 1.00 92.12 79 ALA A CA 1
ATOM 564 C C . ALA A 1 79 ? -5.091 4.465 1.517 1.00 92.12 79 ALA A C 1
ATOM 566 O O . ALA A 1 79 ? -4.587 4.395 0.397 1.00 92.12 79 ALA A O 1
ATOM 567 N N . GLY A 1 80 ? -4.375 4.317 2.635 1.00 92.62 80 GLY A N 1
ATOM 568 C CA . GLY A 1 80 ? -2.938 4.052 2.657 1.00 92.62 80 GLY A CA 1
ATOM 569 C C . GLY A 1 80 ? -2.582 2.733 1.974 1.00 92.62 80 GLY A C 1
ATOM 570 O O . GLY A 1 80 ? -1.725 2.716 1.092 1.00 92.62 80 GLY A O 1
ATOM 571 N N . THR A 1 81 ? -3.285 1.649 2.312 1.00 91.62 81 THR A N 1
ATOM 572 C CA . THR A 1 81 ? -3.084 0.322 1.710 1.00 91.62 81 THR A CA 1
ATOM 573 C C . THR A 1 81 ? -3.302 0.359 0.199 1.00 91.62 8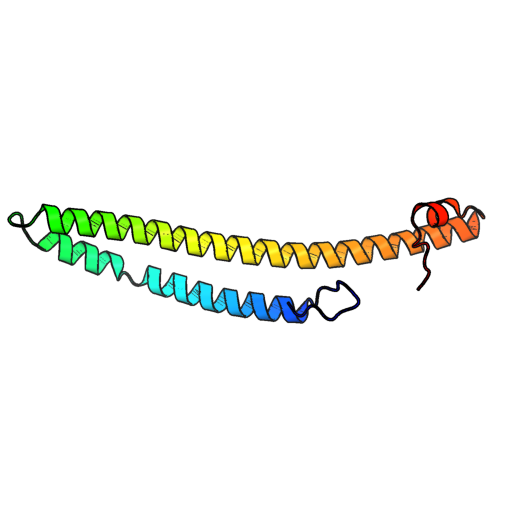1 THR A C 1
ATOM 575 O O . THR A 1 81 ? -2.440 -0.082 -0.563 1.00 91.62 81 THR A O 1
ATOM 578 N N . ASN A 1 82 ? -4.412 0.953 -0.251 1.00 90.69 82 ASN A N 1
ATOM 579 C CA . ASN A 1 82 ? -4.707 1.093 -1.678 1.00 90.69 82 ASN A CA 1
ATOM 580 C C . ASN A 1 82 ? -3.683 1.979 -2.398 1.00 90.69 82 ASN A C 1
ATOM 582 O O . ASN A 1 82 ? -3.223 1.626 -3.484 1.00 90.69 82 ASN A O 1
ATOM 586 N N . GLY A 1 83 ? -3.303 3.111 -1.803 1.00 92.31 83 GLY A N 1
ATOM 587 C CA . GLY A 1 83 ? -2.326 4.031 -2.381 1.00 92.31 83 GLY A CA 1
ATOM 588 C C . GLY A 1 83 ? -0.959 3.378 -2.572 1.00 92.31 83 GLY A C 1
ATOM 589 O O . GLY A 1 83 ? -0.383 3.462 -3.656 1.00 92.31 83 GLY A O 1
ATOM 590 N N . VAL A 1 84 ? -0.464 2.666 -1.555 1.00 93.44 84 VAL A N 1
ATOM 591 C CA . VAL A 1 84 ? 0.818 1.952 -1.631 1.00 93.44 84 VAL A CA 1
ATOM 592 C C . VAL A 1 84 ? 0.759 0.826 -2.661 1.00 93.44 84 VAL A C 1
ATOM 594 O O . VAL A 1 84 ? 1.662 0.732 -3.490 1.00 93.44 84 VAL A O 1
ATOM 597 N N . ALA A 1 85 ? -0.302 0.011 -2.666 1.00 90.31 85 ALA A N 1
ATOM 598 C CA . ALA A 1 85 ? -0.462 -1.067 -3.643 1.00 90.31 85 ALA A CA 1
ATOM 599 C C . ALA A 1 85 ? -0.405 -0.539 -5.087 1.00 90.31 85 ALA A C 1
ATOM 601 O O . ALA A 1 85 ? 0.370 -1.036 -5.906 1.00 90.31 85 ALA A O 1
ATOM 602 N N . ASN A 1 86 ? -1.163 0.521 -5.380 1.00 91.56 86 ASN A N 1
ATOM 603 C CA . ASN A 1 86 ? -1.182 1.133 -6.707 1.00 91.56 86 ASN A CA 1
ATOM 604 C C . ASN A 1 86 ? 0.161 1.779 -7.069 1.00 91.56 86 ASN A C 1
ATOM 606 O O . ASN A 1 86 ? 0.598 1.662 -8.209 1.00 91.56 86 ASN A O 1
ATOM 610 N N . ALA A 1 87 ? 0.857 2.407 -6.117 1.00 90.88 87 ALA A N 1
ATOM 611 C CA . ALA A 1 87 ? 2.181 2.969 -6.370 1.00 90.88 87 ALA A CA 1
ATOM 612 C C . ALA A 1 87 ? 3.198 1.893 -6.793 1.00 90.88 87 ALA A C 1
ATOM 614 O O . ALA A 1 87 ? 3.968 2.117 -7.727 1.00 90.88 87 ALA A O 1
ATOM 615 N N . VAL A 1 88 ? 3.175 0.712 -6.159 1.00 91.62 88 VAL A N 1
ATOM 616 C CA . VAL A 1 88 ? 4.045 -0.416 -6.541 1.00 91.62 88 VAL A CA 1
ATOM 617 C C . VAL A 1 88 ? 3.721 -0.925 -7.943 1.00 91.62 88 VAL A C 1
ATOM 619 O O . VAL A 1 88 ? 4.633 -1.136 -8.742 1.00 91.62 88 VAL A O 1
ATOM 622 N N . VAL A 1 89 ? 2.435 -1.097 -8.256 1.00 89.69 89 VAL A N 1
ATOM 623 C CA . VAL A 1 89 ? 1.992 -1.545 -9.585 1.00 89.69 89 VAL A CA 1
ATOM 624 C C . VAL A 1 89 ? 2.424 -0.549 -10.661 1.00 89.69 89 VAL A C 1
ATOM 626 O O . VAL A 1 89 ? 3.082 -0.944 -11.622 1.00 89.69 89 VAL A O 1
ATOM 629 N N . SER A 1 90 ? 2.139 0.740 -10.467 1.00 91.75 90 SER A N 1
ATOM 630 C CA . SER A 1 90 ? 2.512 1.806 -11.403 1.00 91.75 90 SER A CA 1
ATOM 631 C C . SER A 1 90 ? 4.023 1.903 -11.605 1.00 91.75 90 SER A C 1
ATOM 633 O O . SER A 1 90 ? 4.482 2.119 -12.723 1.00 91.75 90 SER A O 1
ATOM 635 N N . TYR A 1 91 ? 4.814 1.710 -10.546 1.00 88.88 91 TYR A N 1
ATOM 636 C CA . TYR A 1 91 ? 6.273 1.706 -10.642 1.00 88.88 91 TYR A CA 1
ATOM 637 C C . TYR A 1 91 ? 6.794 0.561 -11.524 1.00 88.88 91 TYR A C 1
ATOM 639 O O . TYR A 1 91 ? 7.652 0.788 -12.378 1.00 88.88 91 TYR A O 1
ATOM 647 N N . ASN A 1 92 ? 6.265 -0.654 -11.358 1.00 88.94 92 ASN A N 1
ATOM 648 C CA . ASN A 1 92 ? 6.670 -1.801 -12.176 1.00 88.94 92 ASN A CA 1
ATOM 649 C C . ASN A 1 92 ? 6.219 -1.644 -13.633 1.00 88.94 92 ASN A C 1
ATOM 651 O O . ASN A 1 92 ? 7.035 -1.783 -14.541 1.00 88.94 92 ASN A O 1
ATOM 655 N N . GLN A 1 93 ? 4.957 -1.266 -13.855 1.00 91.56 93 GLN A N 1
ATOM 656 C CA . GLN A 1 93 ? 4.427 -1.024 -15.200 1.00 91.56 93 GLN A CA 1
ATOM 657 C C . GLN A 1 93 ? 5.187 0.095 -15.919 1.00 91.56 93 GLN A C 1
ATOM 659 O O . GLN A 1 93 ? 5.488 -0.020 -17.105 1.00 91.56 93 GLN A O 1
ATOM 664 N N . GLY A 1 94 ? 5.549 1.163 -15.202 1.00 91.12 94 GLY A N 1
ATOM 665 C CA . GLY A 1 94 ? 6.366 2.245 -15.741 1.00 91.12 94 GLY A CA 1
ATOM 666 C C . GLY A 1 94 ? 7.745 1.760 -16.189 1.00 91.12 94 GLY A C 1
ATOM 667 O O . GLY A 1 94 ? 8.191 2.117 -17.276 1.00 91.12 94 GLY A O 1
ATOM 668 N N . GLN A 1 95 ? 8.405 0.907 -15.399 1.00 88.31 95 GLN A N 1
ATOM 669 C CA . GLN A 1 95 ? 9.690 0.319 -15.790 1.00 88.31 95 GLN A CA 1
ATOM 670 C C . GLN A 1 95 ? 9.580 -0.581 -17.021 1.00 88.31 95 GLN A C 1
ATOM 672 O O . GLN A 1 95 ? 10.400 -0.462 -17.930 1.00 88.31 95 GLN A O 1
ATOM 677 N N . GLU A 1 96 ? 8.565 -1.442 -17.083 1.00 91.31 96 GLU A N 1
ATOM 678 C CA . GLU A 1 96 ? 8.318 -2.303 -18.244 1.00 91.31 96 GLU A CA 1
ATOM 679 C C . GLU A 1 96 ? 8.040 -1.480 -19.507 1.00 91.31 96 GLU A C 1
ATOM 681 O O . GLU A 1 96 ? 8.614 -1.748 -20.565 1.00 91.31 96 GLU A O 1
ATOM 686 N N . ALA A 1 97 ? 7.218 -0.434 -19.391 1.00 94.25 97 ALA A N 1
ATOM 687 C CA . ALA A 1 97 ? 6.905 0.465 -20.494 1.00 94.25 97 ALA A CA 1
ATOM 688 C C . ALA A 1 97 ? 8.151 1.207 -20.998 1.00 94.25 97 ALA A C 1
ATOM 690 O O . ALA A 1 97 ? 8.379 1.256 -22.208 1.00 94.25 97 ALA A O 1
ATOM 691 N N . MET A 1 98 ? 8.977 1.738 -20.087 1.00 90.81 98 MET A N 1
ATOM 692 C CA . MET A 1 98 ? 10.234 2.405 -20.438 1.00 90.81 98 MET A CA 1
ATOM 693 C C . MET A 1 98 ? 11.213 1.440 -21.113 1.00 90.81 98 MET A C 1
ATOM 695 O O . MET A 1 98 ? 11.748 1.758 -22.172 1.00 90.81 98 MET A O 1
ATOM 699 N N . ALA A 1 99 ? 11.420 0.243 -20.555 1.00 91.38 99 ALA A N 1
ATOM 700 C CA . ALA A 1 99 ? 12.306 -0.760 -21.145 1.00 91.38 99 ALA A CA 1
ATOM 701 C C . ALA A 1 99 ? 11.832 -1.193 -22.543 1.00 91.38 99 ALA A C 1
ATOM 703 O O . ALA A 1 99 ? 12.631 -1.262 -23.479 1.00 91.38 99 ALA A O 1
ATOM 704 N N . GLY A 1 100 ? 10.527 -1.430 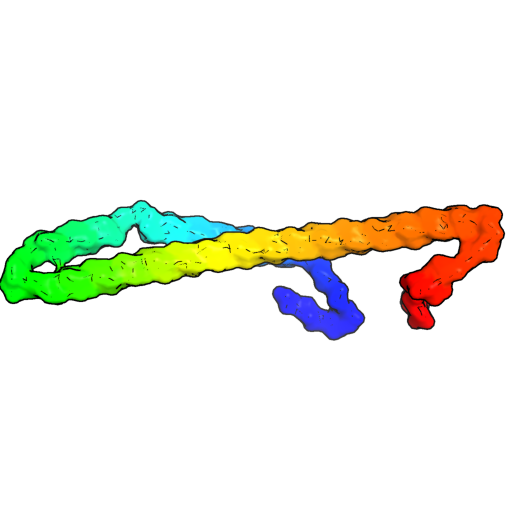-22.704 1.00 95.00 100 GLY A N 1
ATOM 705 C CA . GLY A 1 100 ? 9.928 -1.759 -23.995 1.00 95.00 100 GLY A CA 1
ATOM 706 C C . GLY A 1 100 ? 10.059 -0.629 -25.017 1.00 95.00 100 GLY A C 1
ATOM 707 O O . GLY A 1 100 ? 10.256 -0.897 -26.200 1.00 95.00 100 GLY A O 1
ATOM 708 N N . GLU A 1 101 ? 9.996 0.631 -24.583 1.00 96.19 101 GLU A N 1
ATOM 709 C CA . GLU A 1 101 ? 10.219 1.775 -25.469 1.00 96.19 101 GLU A CA 1
ATOM 710 C C . GLU A 1 101 ? 11.668 1.850 -25.952 1.00 96.19 101 GLU A C 1
ATOM 712 O O . GLU A 1 101 ? 11.893 1.933 -27.157 1.00 96.19 101 GLU A O 1
ATOM 717 N N . PHE A 1 102 ? 12.655 1.706 -25.063 1.00 94.94 102 PHE A N 1
ATOM 718 C CA . PHE A 1 102 ? 14.059 1.645 -25.482 1.00 94.94 102 PHE A CA 1
ATOM 719 C C . PHE A 1 102 ? 14.324 0.497 -26.469 1.00 94.94 102 PHE A C 1
ATOM 721 O O . PHE A 1 102 ? 15.070 0.681 -27.430 1.00 94.94 102 PHE A O 1
ATOM 728 N N . GLN A 1 103 ? 13.682 -0.665 -26.294 1.00 95.12 103 GLN A N 1
ATOM 729 C CA . GLN A 1 103 ? 13.780 -1.773 -27.254 1.00 95.12 103 GLN A CA 1
ATOM 730 C C . GLN A 1 103 ? 13.165 -1.435 -28.618 1.00 95.12 103 GLN A C 1
ATOM 732 O O . GLN A 1 103 ? 13.765 -1.742 -29.648 1.00 95.12 103 GLN A O 1
ATOM 737 N N . ARG A 1 104 ? 11.994 -0.786 -28.652 1.00 97.25 104 ARG A N 1
ATOM 738 C CA . ARG A 1 104 ? 11.373 -0.339 -29.911 1.00 97.25 104 ARG A CA 1
ATOM 739 C C . ARG A 1 104 ? 12.260 0.658 -30.644 1.00 97.25 104 ARG A C 1
ATOM 741 O O . ARG A 1 104 ? 12.498 0.499 -31.841 1.00 97.25 104 ARG A O 1
ATOM 748 N N . GLN A 1 105 ? 12.783 1.641 -29.918 1.00 96.62 105 GLN A N 1
ATOM 749 C CA . GLN A 1 105 ? 13.662 2.658 -30.485 1.00 96.62 105 GLN A CA 1
ATOM 750 C C . GLN A 1 105 ? 14.976 2.047 -30.973 1.00 96.62 105 GLN A C 1
ATOM 752 O O . GLN A 1 105 ? 15.456 2.418 -32.034 1.00 96.62 105 GLN A O 1
ATOM 757 N N . MET A 1 106 ? 15.500 1.018 -30.302 1.00 95.94 106 MET A N 1
ATOM 758 C CA . MET A 1 106 ? 16.686 0.287 -30.769 1.00 95.94 106 MET A CA 1
ATOM 759 C C . MET A 1 106 ? 16.464 -0.342 -32.144 1.00 95.94 106 MET A C 1
ATOM 761 O O . MET A 1 106 ? 17.319 -0.212 -33.017 1.00 95.94 106 MET A O 1
ATOM 765 N N . VAL A 1 107 ? 15.316 -0.986 -32.362 1.00 97.88 107 VAL A N 1
ATOM 766 C CA . VAL A 1 107 ? 14.979 -1.583 -33.664 1.00 97.88 107 VAL A CA 1
ATOM 767 C C . VAL A 1 107 ? 14.814 -0.506 -34.743 1.00 97.88 107 VAL A C 1
ATOM 769 O O . VAL A 1 107 ? 15.306 -0.673 -35.863 1.00 97.88 107 VAL A O 1
ATOM 772 N N . ALA A 1 108 ? 14.160 0.610 -34.408 1.00 97.56 108 ALA A N 1
ATOM 773 C CA . ALA A 1 108 ? 13.968 1.729 -35.328 1.00 97.56 108 ALA A CA 1
ATOM 774 C C . ALA A 1 108 ? 15.307 2.373 -35.726 1.00 97.56 108 ALA A C 1
ATOM 776 O O . ALA A 1 108 ? 15.614 2.460 -36.915 1.00 97.56 108 ALA A O 1
ATOM 777 N N . SER A 1 109 ? 16.135 2.732 -34.745 1.00 97.12 109 SER A N 1
ATOM 778 C CA . SER A 1 109 ? 17.461 3.324 -34.940 1.00 97.12 109 SER A CA 1
ATOM 779 C C . SER A 1 109 ? 18.420 2.404 -35.683 1.00 97.12 109 SER A C 1
ATOM 781 O O . SER A 1 109 ? 19.182 2.871 -36.522 1.00 97.12 109 SER A O 1
ATOM 783 N N . ALA A 1 110 ? 18.370 1.090 -35.442 1.00 96.69 110 ALA A N 1
ATOM 784 C CA . ALA A 1 110 ? 19.177 0.130 -36.197 1.00 96.69 110 ALA A CA 1
ATOM 785 C C . ALA A 1 110 ? 18.838 0.135 -37.698 1.00 96.69 110 ALA A C 1
ATOM 787 O O . ALA A 1 110 ? 19.707 -0.124 -38.527 1.00 96.69 110 ALA A O 1
ATOM 788 N N . SER A 1 111 ? 17.586 0.447 -38.043 1.00 97.31 111 SER A N 1
ATOM 789 C CA . SER A 1 111 ? 17.119 0.516 -39.430 1.00 97.31 111 SER A CA 1
ATOM 790 C C . SER A 1 111 ? 17.386 1.881 -40.072 1.00 97.31 111 SER A C 1
ATOM 792 O O . SER A 1 111 ? 17.691 1.947 -41.260 1.00 97.31 111 SER A O 1
ATOM 794 N N . SER A 1 112 ? 17.253 2.971 -39.311 1.00 97.31 112 SER A N 1
ATOM 795 C CA . SER A 1 112 ? 17.352 4.345 -39.824 1.00 97.31 112 SER A CA 1
ATOM 796 C C . SER A 1 112 ? 18.738 4.979 -39.685 1.00 97.31 112 SER A C 1
ATOM 798 O O . SER A 1 112 ? 19.038 5.938 -40.392 1.00 97.31 112 SER A O 1
ATOM 800 N N . GLY A 1 113 ? 19.572 4.486 -38.767 1.00 97.00 113 GLY A N 1
ATOM 801 C CA . GLY A 1 113 ? 20.815 5.135 -38.346 1.00 97.00 113 GLY A CA 1
ATOM 802 C C . GLY A 1 113 ? 20.619 6.377 -37.462 1.00 97.00 113 GLY A C 1
ATOM 803 O O . GLY A 1 113 ? 21.603 7.031 -37.129 1.00 97.00 113 GLY A O 1
ATOM 804 N N . ASP A 1 114 ? 19.383 6.720 -37.082 1.00 96.62 114 ASP A N 1
ATOM 805 C CA . ASP A 1 114 ? 19.076 7.863 -36.212 1.00 96.62 114 ASP A CA 1
ATOM 806 C C . ASP A 1 114 ? 19.087 7.447 -34.736 1.00 96.62 114 ASP A C 1
ATOM 808 O O . ASP A 1 114 ? 18.256 6.648 -34.307 1.00 96.62 114 ASP A O 1
ATOM 812 N N . PHE A 1 115 ? 20.007 8.013 -33.951 1.00 94.81 115 PHE A N 1
ATOM 813 C CA . PHE A 1 115 ? 20.179 7.722 -32.522 1.00 94.81 115 PHE A CA 1
ATOM 814 C C . PHE A 1 115 ? 19.716 8.856 -31.595 1.00 94.81 115 PHE A C 1
ATOM 816 O O . PHE A 1 115 ? 19.885 8.754 -30.377 1.00 94.81 115 PHE A O 1
ATOM 823 N N . SER A 1 116 ? 19.095 9.909 -32.136 1.00 95.19 116 SER A N 1
ATOM 824 C CA . SER A 1 116 ? 18.693 11.107 -31.384 1.00 95.19 116 SER A CA 1
ATOM 825 C C . SER A 1 116 ? 17.806 10.799 -30.169 1.00 95.19 116 SER A C 1
ATOM 827 O O . SER A 1 116 ? 17.928 11.444 -29.124 1.00 95.19 116 SER A O 1
ATOM 829 N N . TYR A 1 117 ? 16.968 9.757 -30.247 1.00 94.06 117 TYR A N 1
ATOM 830 C CA . TYR A 1 117 ? 16.160 9.298 -29.115 1.00 94.06 117 TYR A CA 1
ATOM 831 C C . TYR A 1 117 ? 17.017 8.923 -27.897 1.00 94.06 117 TYR A C 1
ATOM 833 O O . TYR A 1 117 ? 16.695 9.316 -26.773 1.00 94.06 117 TYR A O 1
ATOM 841 N N . PHE A 1 118 ? 18.111 8.185 -28.098 1.00 92.88 118 PHE A N 1
ATOM 842 C CA . PHE A 1 118 ? 18.996 7.758 -27.011 1.00 92.88 118 PHE A CA 1
ATOM 843 C C . PHE A 1 118 ? 19.831 8.908 -26.463 1.00 92.88 118 PHE A C 1
ATOM 845 O O . PHE A 1 118 ? 20.115 8.938 -25.272 1.00 92.88 118 PHE A O 1
ATOM 852 N N . GLU A 1 119 ? 20.192 9.877 -27.297 1.00 91.12 119 GLU A N 1
ATOM 853 C CA . GLU A 1 119 ? 20.901 11.077 -26.846 1.00 91.12 119 GLU A CA 1
ATOM 854 C C . GLU A 1 119 ? 20.025 11.943 -25.929 1.00 91.12 119 GLU A C 1
ATOM 856 O O . GLU A 1 119 ? 20.511 12.509 -24.944 1.00 91.12 119 GLU A O 1
ATOM 861 N N . ALA A 1 120 ? 18.728 12.020 -26.239 1.00 91.31 120 ALA A N 1
ATOM 862 C CA . ALA A 1 120 ? 17.757 12.789 -25.471 1.00 91.31 120 ALA A CA 1
ATOM 863 C C . ALA A 1 120 ? 17.274 12.064 -24.203 1.00 91.31 120 ALA A C 1
ATOM 865 O O . ALA A 1 120 ? 17.088 12.709 -23.172 1.00 91.31 120 ALA A O 1
ATOM 866 N N . ASN A 1 121 ? 17.069 10.743 -24.269 1.00 90.25 121 ASN A N 1
ATOM 867 C CA . ASN A 1 121 ? 16.387 9.977 -23.216 1.00 90.25 121 ASN A CA 1
ATOM 868 C C . ASN A 1 121 ? 17.285 8.954 -22.506 1.00 90.25 121 ASN A C 1
ATOM 870 O O . ASN A 1 121 ? 16.929 8.468 -21.434 1.00 90.25 121 ASN A O 1
ATOM 874 N N . GLY A 1 122 ? 18.431 8.597 -23.085 1.00 81.88 122 GLY A N 1
ATOM 875 C CA . GLY A 1 122 ? 19.359 7.628 -22.512 1.00 81.88 122 GLY A CA 1
ATOM 876 C C . GLY A 1 122 ? 20.073 8.163 -21.270 1.00 81.88 122 GLY A C 1
ATOM 877 O O . GLY A 1 122 ? 20.391 9.349 -21.151 1.00 81.88 122 GLY A O 1
ATOM 878 N N . TYR A 1 123 ? 20.357 7.270 -20.323 1.00 75.00 123 TYR A N 1
ATOM 879 C CA . TYR A 1 123 ? 21.097 7.622 -19.115 1.00 75.00 123 TYR A CA 1
ATOM 880 C C . TYR A 1 123 ? 22.568 7.909 -19.442 1.00 75.00 123 TYR A C 1
ATOM 882 O O . TYR A 1 123 ? 23.305 7.038 -19.899 1.00 75.00 123 TYR A O 1
ATOM 890 N N . LYS A 1 124 ? 23.011 9.142 -19.163 1.00 68.00 124 LYS A N 1
ATOM 891 C CA . LYS A 1 124 ? 24.337 9.655 -19.558 1.00 68.00 124 LYS A CA 1
ATOM 892 C C . LYS A 1 124 ? 25.533 9.044 -18.817 1.00 68.00 124 LYS A C 1
ATOM 894 O O . LYS A 1 124 ? 26.663 9.301 -19.213 1.00 68.00 124 LYS A O 1
ATOM 899 N N . ASN A 1 125 ? 25.299 8.234 -17.786 1.00 58.69 125 ASN A N 1
ATOM 900 C CA . ASN A 1 125 ? 26.364 7.622 -16.985 1.00 58.69 125 ASN A CA 1
ATOM 901 C C . ASN A 1 125 ? 26.585 6.124 -17.251 1.00 58.69 125 ASN A C 1
ATOM 903 O O . ASN A 1 125 ? 27.405 5.527 -16.564 1.00 58.69 125 ASN A O 1
ATOM 907 N N . GLY A 1 126 ? 25.925 5.532 -18.254 1.00 56.38 126 GLY A N 1
ATOM 908 C CA . GLY A 1 126 ? 26.055 4.096 -18.531 1.00 56.38 126 GLY A CA 1
ATOM 909 C C . GLY A 1 126 ? 25.473 3.205 -17.423 1.00 56.38 126 GLY A C 1
ATOM 910 O O . GLY A 1 126 ? 24.975 3.705 -16.413 1.00 56.38 126 GLY A O 1
ATOM 911 N N . LEU A 1 127 ? 25.482 1.888 -17.668 1.00 50.75 127 LEU A N 1
ATOM 912 C CA . LEU A 1 127 ? 25.191 0.855 -16.662 1.00 50.75 127 LEU A CA 1
ATOM 913 C C . LEU A 1 127 ? 26.300 0.787 -15.607 1.00 50.75 127 LEU A C 1
ATOM 915 O O . LEU A 1 127 ? 27.482 0.835 -16.016 1.00 50.75 127 LEU A O 1
#

Foldseek 3Di:
DDPDPDDDDDDLVVLVVVLVVLVVVLVVLVVVLPPCPLVVLLVVLVPPDDPPVVVSVVVNVVSVVVNVVSVVVSVVSVVVSVVSNVVNVCVVVVVVVVVVVVVVVVVVCVVVVDPVCCVVPNDPPHD

Organism: NCBI:txid1750

InterPro domains:
  IPR045436 Protein of unknown function DUF6507 [PF20117] (7-106)